Protein AF-A0A7T0BYE0-F1 (afdb_monomer_lite)

pLDDT: mean 83.52, std 16.62, range [37.94, 97.69]

Structure (mmCIF, N/CA/C/O backbone):
data_AF-A0A7T0BYE0-F1
#
_entry.id   AF-A0A7T0BYE0-F1
#
loop_
_atom_site.group_PDB
_atom_site.id
_atom_site.type_symbol
_atom_site.label_atom_id
_atom_site.label_alt_id
_atom_site.label_comp_id
_atom_site.label_asym_id
_atom_site.label_entity_id
_atom_site.label_seq_id
_atom_site.pdbx_PDB_ins_code
_atom_site.Cartn_x
_atom_site.Cartn_y
_atom_site.Cartn_z
_atom_site.occupancy
_atom_site.B_iso_or_equiv
_atom_site.auth_seq_id
_atom_site.auth_comp_id
_atom_site.auth_asym_id
_atom_site.auth_atom_id
_atom_site.pdbx_PDB_model_n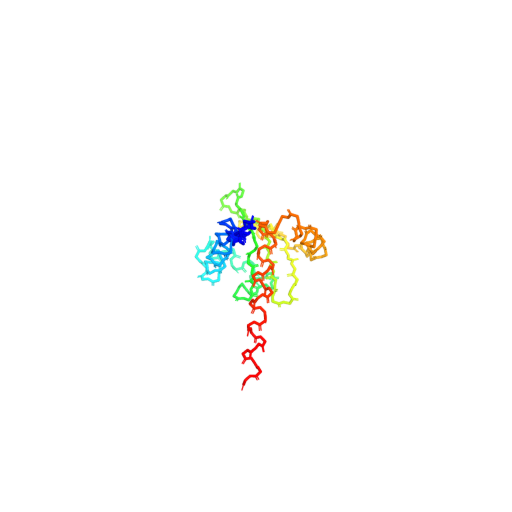um
ATOM 1 N N . MET A 1 1 ? -3.774 21.714 56.937 1.00 43.34 1 MET A N 1
ATOM 2 C CA . MET A 1 1 ? -3.611 22.429 55.654 1.00 43.34 1 MET A CA 1
ATOM 3 C C . MET A 1 1 ? -3.341 21.383 54.592 1.00 43.34 1 MET A C 1
ATOM 5 O O . MET A 1 1 ? -2.252 20.828 54.569 1.00 43.34 1 MET A O 1
ATOM 9 N N . GLU A 1 2 ? -4.352 21.037 53.801 1.00 37.94 2 GLU A N 1
ATOM 10 C CA . GLU A 1 2 ? -4.204 20.104 52.681 1.00 37.94 2 GLU A CA 1
ATOM 11 C C . GLU A 1 2 ? -3.666 20.855 51.457 1.00 37.94 2 GLU A C 1
ATOM 13 O O . GLU A 1 2 ? -4.159 21.927 51.103 1.00 37.94 2 GLU A O 1
ATOM 18 N N . LEU A 1 3 ? -2.626 20.309 50.828 1.00 41.09 3 LEU A N 1
ATOM 19 C CA . LEU A 1 3 ? -2.086 20.813 49.567 1.00 41.09 3 LEU A CA 1
ATOM 20 C C . LEU A 1 3 ? -2.967 20.323 48.405 1.00 41.09 3 LEU A C 1
ATOM 22 O O . LEU A 1 3 ? -3.270 19.131 48.341 1.00 41.09 3 LEU A O 1
ATOM 26 N N . PRO A 1 4 ? -3.347 21.183 47.444 1.00 48.91 4 PRO A N 1
ATOM 27 C CA . PRO A 1 4 ? -4.171 20.756 46.325 1.00 48.91 4 PRO A CA 1
ATOM 28 C C . PRO A 1 4 ? -3.340 19.968 45.305 1.00 48.91 4 PRO A C 1
ATOM 30 O O . PRO A 1 4 ? -2.372 20.472 44.727 1.00 48.91 4 PRO A O 1
ATOM 33 N N . HIS A 1 5 ? -3.763 18.734 45.026 1.00 40.88 5 HIS A N 1
ATOM 34 C CA . HIS A 1 5 ? -3.275 17.952 43.895 1.00 40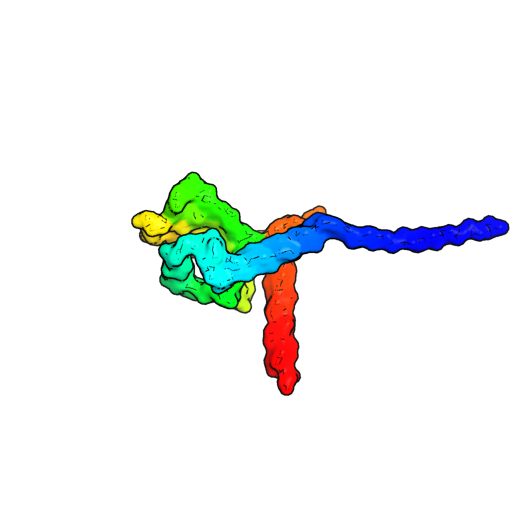.88 5 HIS A CA 1
ATOM 35 C C . HIS A 1 5 ? -3.637 18.647 42.574 1.00 40.88 5 HIS A C 1
ATOM 37 O O . HIS A 1 5 ? -4.774 18.593 42.099 1.00 40.88 5 HIS A O 1
ATOM 43 N N . LYS A 1 6 ? -2.647 19.285 41.938 1.00 45.53 6 LYS A N 1
ATOM 44 C CA . LYS A 1 6 ? -2.746 19.709 40.537 1.00 45.53 6 LYS A CA 1
ATOM 45 C C . LYS A 1 6 ? -2.913 18.465 39.662 1.00 45.53 6 LYS A C 1
ATOM 47 O O . LYS A 1 6 ? -1.993 17.662 39.525 1.00 45.53 6 LYS A O 1
ATOM 52 N N . LYS A 1 7 ? -4.090 18.320 39.049 1.00 44.94 7 LYS A N 1
ATOM 53 C CA . LYS A 1 7 ? -4.334 17.356 37.971 1.00 44.94 7 LYS A CA 1
ATOM 54 C C . LYS A 1 7 ? -3.364 17.662 36.826 1.00 44.94 7 LYS A C 1
ATOM 56 O O . LYS A 1 7 ? -3.532 18.655 36.120 1.00 44.94 7 LYS A O 1
ATOM 61 N N . ASN A 1 8 ? -2.357 16.810 36.643 1.00 40.38 8 ASN A N 1
ATOM 62 C CA . ASN A 1 8 ? -1.530 16.808 35.442 1.00 40.38 8 ASN A CA 1
ATOM 63 C C . ASN A 1 8 ? -2.437 16.490 34.246 1.00 40.38 8 ASN A C 1
ATOM 65 O O . ASN A 1 8 ? -2.813 15.338 34.027 1.00 40.38 8 ASN A O 1
ATOM 69 N N . LYS A 1 9 ? -2.806 17.517 33.472 1.00 48.41 9 LYS A N 1
ATOM 70 C CA . LYS A 1 9 ? -3.321 17.325 32.115 1.00 48.41 9 LYS A CA 1
ATOM 71 C C . LYS A 1 9 ? -2.202 16.644 31.329 1.00 48.41 9 LYS A C 1
ATOM 73 O O . LYS A 1 9 ? -1.136 17.231 31.145 1.00 48.41 9 LYS A O 1
ATOM 78 N N . ARG A 1 10 ? -2.409 15.382 30.939 1.00 48.44 10 ARG A N 1
ATOM 79 C CA . ARG A 1 10 ? -1.492 14.663 30.047 1.00 48.44 10 ARG A CA 1
ATOM 80 C C . ARG A 1 10 ? -1.304 15.526 28.798 1.00 48.44 10 ARG A C 1
ATOM 82 O O . ARG A 1 10 ? -2.288 15.858 28.144 1.00 48.44 10 ARG A O 1
ATOM 89 N N . LYS A 1 11 ? -0.063 15.923 28.504 1.00 40.97 11 LYS A N 1
ATOM 90 C CA . LYS A 1 11 ? 0.275 16.507 27.202 1.00 40.97 11 LYS A CA 1
ATOM 91 C C . LYS A 1 11 ? -0.111 15.482 26.125 1.00 40.97 11 LYS A C 1
ATOM 93 O O . LYS A 1 11 ? 0.241 14.312 26.310 1.00 40.97 11 LYS A O 1
ATOM 98 N N . PRO A 1 12 ? -0.804 15.870 25.042 1.00 45.69 12 PRO A N 1
ATOM 99 C CA . PRO A 1 12 ? -0.924 15.006 23.879 1.00 45.69 12 PRO A CA 1
ATOM 100 C C . PRO A 1 12 ? 0.480 14.622 23.406 1.00 45.69 12 PRO A C 1
ATOM 102 O O . PRO A 1 12 ? 1.428 15.411 23.481 1.00 45.69 12 PRO A O 1
ATOM 105 N N . SER A 1 13 ? 0.631 13.361 23.027 1.00 47.78 13 SER A N 1
ATOM 106 C CA . SER A 1 13 ? 1.885 12.787 22.562 1.00 47.78 13 SER A CA 1
ATOM 107 C C . SER A 1 13 ? 2.242 13.396 21.207 1.00 47.78 13 SER A C 1
ATOM 109 O O . SER A 1 13 ? 1.793 12.905 20.180 1.00 47.78 13 SER A O 1
ATOM 111 N N . MET A 1 14 ? 3.101 14.417 21.209 1.00 42.41 14 MET A N 1
ATOM 112 C CA . MET A 1 14 ? 3.575 15.172 20.032 1.00 42.41 14 MET A CA 1
ATOM 113 C C . MET A 1 14 ? 4.104 14.313 18.859 1.00 42.41 14 MET A C 1
ATOM 115 O O . MET A 1 14 ? 4.304 14.826 17.768 1.00 42.41 14 MET A O 1
ATOM 119 N N . LYS A 1 15 ? 4.370 13.015 19.073 1.00 56.00 15 LYS A N 1
ATOM 120 C CA . LYS A 1 15 ? 4.805 12.070 18.029 1.00 56.00 15 LYS A CA 1
ATOM 121 C C . LYS A 1 15 ? 3.651 11.392 17.288 1.00 56.00 15 LYS A C 1
ATOM 123 O O . LYS A 1 15 ? 3.830 10.995 16.145 1.00 56.00 15 LYS A O 1
ATOM 128 N N . VAL A 1 16 ? 2.509 11.201 17.950 1.00 52.94 16 VAL A N 1
ATOM 129 C CA . VAL A 1 16 ? 1.364 10.480 17.373 1.00 52.94 16 VAL A CA 1
ATOM 130 C C . VAL A 1 16 ? 0.648 11.380 16.376 1.00 52.94 16 VAL A C 1
ATOM 132 O O . VAL A 1 16 ? 0.426 10.952 15.253 1.00 52.94 16 VAL A O 1
ATOM 135 N N . ASP A 1 17 ? 0.421 12.640 16.745 1.00 55.16 17 ASP A N 1
ATOM 136 C CA . ASP A 1 17 ? -0.258 13.619 15.891 1.00 55.16 17 ASP A CA 1
ATOM 137 C C . ASP A 1 17 ? 0.521 13.849 14.581 1.00 55.16 17 ASP A C 1
ATOM 139 O O . ASP A 1 17 ? -0.037 13.701 13.500 1.00 55.16 17 ASP A O 1
ATOM 143 N N . ALA A 1 18 ? 1.846 14.028 14.655 1.00 56.72 18 ALA A N 1
ATOM 144 C CA . ALA A 1 18 ? 2.704 14.140 13.469 1.00 56.72 18 ALA A CA 1
ATOM 145 C C . ALA A 1 18 ? 2.721 12.869 12.591 1.00 56.72 18 ALA A C 1
ATOM 147 O O . ALA A 1 18 ? 2.915 12.951 11.381 1.00 56.72 18 ALA A O 1
ATOM 148 N N . SER A 1 19 ? 2.524 11.685 13.186 1.00 68.88 19 SER A N 1
ATOM 149 C CA . SER A 1 19 ? 2.452 10.420 12.435 1.00 68.88 19 SER A CA 1
ATOM 150 C C . SER A 1 19 ? 1.091 10.234 11.757 1.00 68.88 19 SER A C 1
ATOM 152 O O . SER A 1 19 ? 1.017 9.602 10.703 1.00 68.88 19 SER A O 1
ATOM 154 N N . ILE A 1 20 ? 0.017 10.765 12.353 1.00 69.88 20 ILE A N 1
ATOM 155 C CA . ILE A 1 20 ? -1.326 10.789 11.759 1.00 69.88 20 ILE A CA 1
ATOM 156 C C . ILE A 1 20 ? -1.337 11.768 10.587 1.00 69.88 20 ILE A C 1
ATOM 158 O O . ILE A 1 20 ? -1.624 11.347 9.472 1.00 69.88 20 ILE A O 1
ATOM 162 N N . GLU A 1 21 ? -0.909 13.016 10.800 1.00 72.50 21 GLU A N 1
ATOM 163 C CA . GLU A 1 21 ? -0.782 14.028 9.738 1.00 72.50 21 GLU A CA 1
ATOM 164 C C . GLU A 1 21 ? 0.124 13.537 8.596 1.00 72.50 21 GLU A C 1
ATOM 166 O O . GLU A 1 21 ? -0.187 13.709 7.417 1.00 72.50 21 GLU A O 1
ATOM 171 N N . GLY A 1 22 ? 1.220 12.846 8.933 1.00 80.31 22 GLY A N 1
ATOM 172 C CA . GLY A 1 22 ? 2.096 12.209 7.951 1.00 80.31 22 GLY A CA 1
ATOM 173 C C . GLY A 1 22 ? 1.401 11.113 7.135 1.00 80.31 22 GLY A C 1
ATOM 174 O O . GLY A 1 22 ? 1.598 11.041 5.922 1.00 80.31 22 GLY A O 1
ATOM 175 N N . ASN A 1 23 ? 0.558 10.287 7.765 1.00 83.25 23 ASN A N 1
ATOM 176 C CA . ASN A 1 23 ? -0.228 9.269 7.062 1.00 83.25 23 ASN A CA 1
ATOM 177 C C . ASN A 1 23 ? -1.327 9.880 6.191 1.00 83.25 23 ASN A C 1
ATOM 179 O O . ASN A 1 23 ? -1.570 9.381 5.091 1.00 83.25 23 ASN A O 1
ATOM 183 N N . GLU A 1 24 ? -1.974 10.951 6.646 1.00 86.62 24 GLU A N 1
ATOM 184 C CA . GLU A 1 24 ? -2.973 11.666 5.853 1.00 86.62 24 GLU A CA 1
ATOM 185 C C . GLU A 1 24 ? -2.353 12.253 4.589 1.00 86.62 24 GLU A C 1
ATOM 187 O O . GLU A 1 24 ? -2.851 11.993 3.493 1.00 86.62 24 GLU A O 1
ATOM 192 N N . LEU A 1 25 ? -1.233 12.970 4.720 1.00 89.12 25 LEU A N 1
ATOM 193 C CA . LEU A 1 25 ? -0.529 13.550 3.578 1.00 89.12 25 LEU A CA 1
ATOM 194 C C . LEU A 1 25 ? -0.036 12.468 2.608 1.00 89.12 25 LEU A C 1
ATOM 196 O O . LEU A 1 25 ? -0.233 12.593 1.399 1.00 89.12 25 LEU A O 1
ATOM 200 N N . LEU A 1 26 ? 0.545 11.381 3.129 1.00 90.12 26 LEU A N 1
ATOM 201 C CA . LEU A 1 26 ? 0.968 10.232 2.324 1.00 90.12 26 LEU A CA 1
ATOM 202 C C . LEU A 1 26 ? -0.194 9.677 1.492 1.00 90.12 26 LEU A C 1
ATOM 204 O O . LEU A 1 26 ? -0.051 9.427 0.294 1.00 90.12 26 LEU A O 1
ATOM 208 N N . ASN A 1 27 ? -1.352 9.485 2.124 1.00 92.00 27 ASN A N 1
ATOM 209 C CA . ASN A 1 27 ? -2.518 8.909 1.469 1.00 92.00 27 ASN A CA 1
ATOM 210 C C . ASN A 1 27 ? -3.185 9.881 0.495 1.00 92.00 27 ASN A C 1
ATOM 212 O O . ASN A 1 27 ? -3.640 9.442 -0.559 1.00 92.00 27 ASN A O 1
ATOM 216 N N . GLN A 1 28 ? -3.164 11.185 0.777 1.00 91.44 28 GLN A N 1
ATOM 217 C CA . GLN A 1 28 ? -3.568 12.207 -0.188 1.00 91.44 28 GLN A CA 1
ATOM 218 C C . GLN A 1 28 ? -2.698 12.142 -1.449 1.00 91.44 28 GLN A C 1
ATOM 220 O O . GLN A 1 28 ? -3.244 12.021 -2.543 1.00 91.44 28 GLN A O 1
ATOM 225 N N . GLN A 1 29 ? -1.368 12.126 -1.304 1.00 92.19 29 GLN A N 1
ATOM 226 C CA . GLN A 1 29 ? -0.425 12.052 -2.431 1.00 92.19 29 GLN A CA 1
ATOM 227 C C . GLN A 1 29 ? -0.531 10.740 -3.218 1.00 92.19 29 GLN A C 1
ATOM 229 O O . GLN A 1 29 ? -0.407 10.710 -4.445 1.00 92.19 29 GLN A O 1
ATOM 234 N N . PHE A 1 30 ? -0.750 9.627 -2.520 1.00 93.56 30 PHE A N 1
ATOM 235 C CA . PHE A 1 30 ? -0.980 8.328 -3.144 1.00 93.56 30 PHE A CA 1
ATOM 236 C C . PHE A 1 30 ? -2.279 8.326 -3.966 1.00 93.56 30 PHE A C 1
ATOM 238 O O . PHE A 1 30 ? -2.308 7.868 -5.108 1.00 93.56 30 PHE A O 1
ATOM 245 N N . GLN A 1 31 ? -3.359 8.884 -3.418 1.00 92.25 31 GLN A N 1
ATOM 246 C CA . GLN A 1 31 ? -4.660 8.931 -4.084 1.00 92.25 31 GLN A CA 1
ATOM 247 C C . GLN A 1 31 ? -4.702 9.956 -5.230 1.00 92.25 31 GLN A C 1
ATOM 249 O O . GLN A 1 31 ? -5.367 9.706 -6.237 1.00 92.25 31 GLN A O 1
ATOM 254 N N . SER A 1 32 ? -3.954 11.061 -5.131 1.00 92.25 32 SER A N 1
ATOM 255 C CA . SER A 1 32 ? -3.789 12.060 -6.200 1.00 92.25 32 SER A CA 1
ATOM 256 C C . SER A 1 32 ? -2.811 11.627 -7.301 1.00 92.25 32 SER A C 1
ATOM 258 O O . SER A 1 32 ? -2.735 12.273 -8.346 1.00 92.25 32 SER A O 1
ATOM 260 N N . LYS A 1 33 ? -2.110 10.501 -7.113 1.00 91.69 33 LYS A N 1
ATOM 261 C CA . LYS A 1 33 ? -1.018 10.004 -7.967 1.00 91.69 33 LYS A CA 1
ATOM 262 C C . LYS A 1 33 ? 0.227 10.889 -8.020 1.00 91.69 33 LYS A C 1
ATOM 264 O O . LYS A 1 33 ? 0.988 10.819 -8.982 1.00 91.69 33 LYS A O 1
ATOM 269 N N . GLU A 1 34 ? 0.456 11.691 -6.995 1.00 90.31 34 GLU A N 1
ATOM 270 C CA . GLU A 1 34 ? 1.632 12.562 -6.892 1.00 90.31 34 GLU A CA 1
ATOM 271 C C . GLU A 1 34 ? 2.827 11.851 -6.248 1.00 90.31 34 GLU A C 1
ATOM 273 O O . GLU A 1 34 ? 3.962 12.292 -6.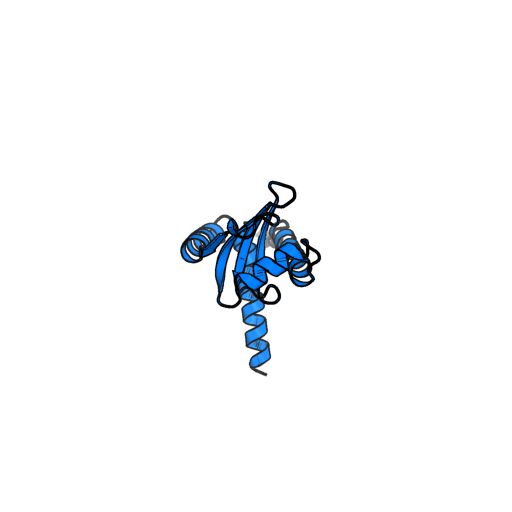398 1.00 90.31 34 GLU A O 1
ATOM 278 N N . LEU A 1 35 ? 2.585 10.730 -5.561 1.00 85.12 35 LEU A N 1
ATOM 279 C CA . LEU A 1 35 ? 3.621 10.022 -4.809 1.00 85.12 35 LEU A CA 1
ATOM 280 C C . LEU A 1 35 ? 4.602 9.224 -5.688 1.00 85.12 35 LEU A C 1
ATOM 282 O O . LEU A 1 35 ? 5.775 9.097 -5.353 1.00 85.12 35 LEU A O 1
ATOM 286 N N . VAL A 1 36 ? 4.118 8.652 -6.794 1.00 85.44 36 VAL A N 1
ATOM 287 C CA . VAL A 1 36 ? 4.856 7.683 -7.624 1.00 85.44 36 VAL A CA 1
ATOM 288 C C . VAL A 1 36 ? 4.561 7.913 -9.108 1.00 85.44 36 VAL A C 1
ATOM 290 O O . VAL A 1 36 ? 3.595 8.583 -9.465 1.00 85.44 36 VAL A O 1
ATOM 293 N N . GLY A 1 37 ? 5.360 7.335 -10.006 1.00 86.50 37 GLY A N 1
ATOM 294 C CA . GLY A 1 37 ? 5.109 7.413 -11.448 1.00 86.50 37 GLY A CA 1
ATOM 295 C C . GLY A 1 37 ? 3.838 6.668 -11.893 1.00 86.50 37 GLY A C 1
ATOM 296 O O . GLY A 1 37 ? 3.416 5.689 -11.282 1.00 86.50 37 GLY A O 1
ATOM 297 N N . GLN A 1 38 ? 3.246 7.072 -13.024 1.00 92.12 38 GLN A N 1
ATOM 298 C CA . GLN A 1 38 ? 2.023 6.451 -13.573 1.00 92.12 38 GLN A CA 1
ATOM 299 C C . GLN A 1 38 ? 2.152 4.940 -13.838 1.00 92.12 38 GLN A C 1
ATOM 301 O O . GLN A 1 38 ? 1.160 4.214 -13.758 1.00 92.12 38 GLN A O 1
ATOM 306 N N . ALA A 1 39 ? 3.361 4.456 -14.141 1.00 92.88 39 ALA A N 1
ATOM 307 C CA . ALA A 1 39 ? 3.624 3.036 -14.362 1.00 92.88 39 ALA A CA 1
ATOM 308 C C . ALA A 1 39 ? 3.279 2.184 -13.127 1.00 92.88 39 ALA A C 1
ATOM 310 O O . ALA A 1 39 ? 2.639 1.142 -13.269 1.00 92.88 39 ALA A O 1
ATOM 311 N N . PHE A 1 40 ? 3.592 2.675 -11.925 1.00 94.62 40 PHE A N 1
ATOM 312 C CA . PHE A 1 40 ? 3.247 2.016 -10.667 1.00 94.62 40 PHE A CA 1
ATOM 313 C C . PHE A 1 40 ? 1.725 1.869 -10.512 1.00 94.62 40 PHE A C 1
ATOM 315 O O . PHE A 1 40 ? 1.208 0.769 -10.320 1.00 94.62 40 PHE A O 1
ATOM 322 N N . TYR A 1 41 ? 0.974 2.958 -10.707 1.00 95.00 41 TYR A N 1
ATOM 323 C CA . TYR A 1 41 ? -0.491 2.936 -10.604 1.00 95.00 41 TYR A CA 1
ATOM 324 C C . TYR A 1 41 ? -1.154 2.032 -11.648 1.00 95.00 41 TYR A C 1
ATOM 326 O O . TYR A 1 41 ? -2.207 1.449 -11.381 1.00 95.00 41 TYR A O 1
ATOM 334 N N . LYS A 1 42 ? -0.550 1.891 -12.834 1.00 94.38 42 LYS A N 1
ATOM 335 C CA . LYS A 1 42 ? -1.016 0.946 -13.855 1.00 94.38 42 LYS A CA 1
ATOM 336 C C . LYS A 1 42 ? -0.861 -0.500 -13.381 1.00 94.38 42 LYS A C 1
ATOM 338 O O . LYS A 1 42 ? -1.801 -1.275 -13.538 1.00 94.38 42 LYS A O 1
ATOM 343 N N . GLN A 1 43 ? 0.275 -0.851 -12.781 1.00 95.06 43 GLN A N 1
ATOM 344 C CA . GLN A 1 43 ? 0.483 -2.189 -12.223 1.00 95.06 43 GLN A CA 1
ATOM 345 C C . GLN A 1 43 ? -0.451 -2.477 -11.052 1.00 95.06 43 GLN A C 1
ATOM 347 O O . GLN A 1 43 ? -1.098 -3.519 -11.031 1.00 95.06 43 GLN A O 1
ATOM 352 N N . LEU A 1 44 ? -0.606 -1.518 -10.141 1.00 94.50 44 LEU A N 1
ATOM 353 C CA . LEU A 1 44 ? -1.502 -1.644 -8.998 1.00 94.50 44 LEU A CA 1
ATOM 354 C C . LEU A 1 44 ? -2.961 -1.855 -9.450 1.00 94.50 44 LEU A C 1
ATOM 356 O O . LEU A 1 44 ? -3.648 -2.742 -8.948 1.00 94.50 44 LEU A O 1
ATOM 360 N N . LYS A 1 45 ? -3.406 -1.142 -10.495 1.00 94.62 45 LYS A N 1
ATOM 361 C CA . LYS A 1 45 ? -4.710 -1.391 -11.132 1.00 94.62 45 LYS A CA 1
ATOM 362 C C . LYS A 1 45 ? -4.803 -2.785 -11.763 1.00 94.62 45 LYS A C 1
ATOM 364 O O . LYS A 1 45 ? -5.827 -3.445 -11.611 1.00 94.62 45 LYS A O 1
ATOM 369 N N . ASN A 1 46 ? -3.762 -3.233 -12.467 1.00 94.38 46 ASN A N 1
ATOM 370 C CA . ASN A 1 46 ? -3.728 -4.560 -13.094 1.00 94.38 46 ASN A CA 1
ATOM 371 C C . ASN A 1 46 ? -3.755 -5.697 -12.062 1.00 94.38 46 ASN A C 1
ATOM 373 O O . ASN A 1 46 ? -4.320 -6.750 -12.339 1.00 94.38 46 ASN A O 1
ATOM 377 N N . ALA A 1 47 ? -3.203 -5.468 -10.870 1.00 93.00 47 ALA A N 1
ATOM 378 C CA . ALA A 1 47 ? -3.262 -6.391 -9.742 1.00 93.00 47 ALA A CA 1
ATOM 379 C C . ALA A 1 47 ? -4.609 -6.351 -8.985 1.00 93.00 47 ALA A C 1
ATOM 381 O O . ALA A 1 47 ? -4.779 -7.037 -7.982 1.00 93.00 47 ALA A O 1
ATOM 382 N N . GLY A 1 48 ? -5.589 -5.579 -9.473 1.00 92.31 48 GLY A N 1
ATOM 383 C CA . GLY A 1 48 ? -6.949 -5.537 -8.932 1.00 92.31 48 GLY A CA 1
ATOM 384 C C . GLY A 1 48 ? -7.172 -4.490 -7.840 1.00 92.31 48 GLY A C 1
ATOM 385 O O . GLY A 1 48 ? -8.249 -4.448 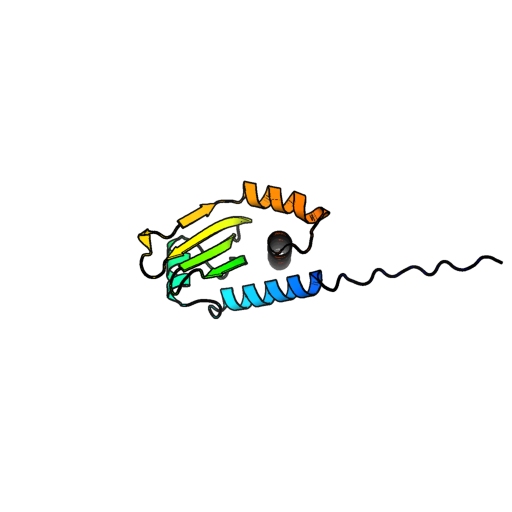-7.246 1.00 92.31 48 GLY A O 1
ATOM 386 N N . PHE A 1 49 ? -6.199 -3.615 -7.583 1.00 93.81 49 PHE A N 1
ATOM 387 C CA . PHE A 1 49 ? -6.326 -2.569 -6.574 1.00 93.81 49 PHE A CA 1
ATOM 388 C C . PHE A 1 49 ? -6.833 -1.264 -7.191 1.00 93.81 49 PHE A C 1
ATOM 390 O O . PHE A 1 49 ? -6.262 -0.709 -8.132 1.00 93.81 49 PHE A O 1
ATOM 397 N N . ALA A 1 50 ? -7.899 -0.718 -6.616 1.00 92.25 50 ALA A N 1
ATOM 398 C CA . ALA A 1 50 ? -8.358 0.630 -6.915 1.00 92.25 50 ALA A CA 1
ATOM 399 C C . ALA A 1 50 ? -7.733 1.602 -5.903 1.00 92.25 50 ALA A C 1
ATOM 401 O O . ALA A 1 50 ? -8.296 1.802 -4.832 1.00 92.25 50 ALA A O 1
ATOM 402 N N . TYR A 1 51 ? -6.583 2.201 -6.240 1.00 90.00 51 TYR A N 1
ATOM 403 C CA . TYR A 1 51 ? -5.779 3.045 -5.329 1.00 90.00 51 TYR A CA 1
ATOM 404 C C . TYR A 1 51 ? -6.584 4.118 -4.575 1.00 90.00 51 TYR A C 1
ATOM 406 O O . TYR A 1 51 ? -6.334 4.356 -3.401 1.00 90.00 51 TYR A O 1
ATOM 414 N N . GLN A 1 52 ? -7.595 4.713 -5.213 1.00 90.62 52 GLN A N 1
ATOM 415 C CA . GLN A 1 52 ? -8.508 5.701 -4.616 1.00 90.62 52 GLN A CA 1
ATOM 416 C C . GLN A 1 52 ? -9.320 5.174 -3.415 1.00 90.62 52 GLN A C 1
ATOM 418 O O . GLN A 1 52 ? -9.864 5.950 -2.637 1.00 90.62 52 GLN A O 1
ATOM 423 N N . PHE A 1 53 ? -9.414 3.854 -3.266 1.00 89.75 53 PHE A N 1
ATOM 424 C CA . PHE A 1 53 ? -10.090 3.171 -2.164 1.00 89.75 53 PHE A CA 1
ATOM 425 C C . PHE A 1 53 ? -9.113 2.394 -1.271 1.00 89.75 53 PHE A C 1
ATOM 427 O O . PHE A 1 53 ? -9.550 1.626 -0.414 1.00 89.75 53 PHE A O 1
ATOM 434 N N . CYS A 1 54 ? -7.809 2.581 -1.465 1.00 93.31 54 CYS A N 1
ATOM 435 C CA . CYS A 1 54 ? -6.767 1.959 -0.664 1.00 93.31 54 CYS A CA 1
ATOM 436 C C . CYS A 1 54 ? -6.137 2.975 0.295 1.00 93.31 54 CYS A C 1
ATOM 438 O O . CYS A 1 54 ? -6.118 4.181 0.034 1.00 93.31 54 CYS A O 1
ATOM 440 N N . VAL A 1 55 ? -5.588 2.451 1.387 1.00 93.56 55 VAL A N 1
ATOM 441 C CA . VAL A 1 55 ? -4.691 3.176 2.287 1.00 93.56 55 VAL A CA 1
ATOM 442 C C . VAL A 1 55 ? -3.283 2.625 2.092 1.00 93.56 55 VAL A C 1
ATOM 444 O O . VAL A 1 55 ? -3.054 1.429 2.263 1.00 93.56 55 VAL A O 1
ATOM 447 N N . LEU A 1 56 ? -2.338 3.479 1.722 1.00 93.69 56 LEU A N 1
ATOM 448 C CA . LEU A 1 56 ? -0.919 3.157 1.705 1.00 93.69 56 LEU A CA 1
ATOM 449 C C . LEU A 1 56 ? -0.383 3.235 3.138 1.00 93.69 56 LEU A C 1
ATOM 451 O O . LEU A 1 56 ? -0.516 4.262 3.802 1.00 93.69 56 LEU A O 1
ATOM 455 N N . VAL A 1 57 ? 0.201 2.135 3.613 1.00 91.56 57 VAL A N 1
ATOM 456 C CA . VAL A 1 57 ? 0.740 2.016 4.978 1.00 91.56 57 VAL A CA 1
ATOM 457 C C . VAL A 1 57 ? 2.191 2.465 5.034 1.00 91.56 57 VAL A C 1
ATOM 459 O O . VAL A 1 57 ? 2.615 3.147 5.958 1.00 91.56 57 VAL A O 1
ATOM 462 N N . SER A 1 58 ? 2.973 2.027 4.055 1.00 89.62 58 SER A N 1
ATOM 463 C CA . SER A 1 58 ? 4.400 2.300 3.965 1.00 89.62 58 SER A CA 1
ATOM 464 C C . SER A 1 58 ? 4.855 2.028 2.548 1.00 89.62 58 SER A C 1
ATOM 466 O O . SER A 1 58 ? 4.318 1.122 1.904 1.00 89.62 58 SER A O 1
ATOM 468 N N . TRP A 1 59 ? 5.884 2.736 2.104 1.00 90.69 59 TRP A N 1
ATOM 469 C CA . TRP A 1 59 ? 6.570 2.415 0.866 1.00 90.69 59 TRP A CA 1
ATOM 470 C C . TRP A 1 59 ? 8.032 2.855 0.915 1.00 90.69 59 TRP A C 1
ATOM 472 O O . TRP A 1 59 ? 8.394 3.733 1.700 1.00 90.69 59 TRP A O 1
ATOM 482 N N . TYR A 1 60 ? 8.865 2.242 0.084 1.00 89.38 60 TYR A N 1
ATOM 483 C CA . TYR A 1 60 ? 10.232 2.676 -0.179 1.00 89.38 60 TYR A CA 1
ATOM 484 C C . TYR A 1 60 ? 10.683 2.210 -1.566 1.00 89.38 60 TYR A C 1
ATOM 486 O O . TYR A 1 60 ? 10.069 1.332 -2.172 1.00 89.38 60 TYR A O 1
ATOM 494 N N . MET A 1 61 ? 11.767 2.808 -2.057 1.00 89.88 61 MET A N 1
ATOM 495 C CA . MET A 1 61 ? 12.418 2.434 -3.312 1.00 89.88 61 MET A CA 1
ATOM 496 C C . MET A 1 61 ? 13.789 1.831 -3.019 1.00 89.88 61 MET A C 1
ATOM 498 O O . MET A 1 61 ? 14.531 2.371 -2.197 1.00 89.88 61 MET A O 1
ATOM 502 N N . THR A 1 62 ? 14.136 0.739 -3.694 1.00 86.88 62 THR A N 1
ATOM 503 C CA . THR A 1 62 ? 15.477 0.116 -3.634 1.00 86.88 62 THR A CA 1
ATOM 504 C C . THR A 1 62 ? 16.319 0.417 -4.870 1.00 86.88 62 THR A C 1
ATOM 506 O O . THR A 1 62 ? 17.536 0.248 -4.837 1.00 86.88 62 THR A O 1
ATOM 509 N N . GLY A 1 63 ? 15.692 0.927 -5.931 1.00 83.50 63 GLY A N 1
ATOM 510 C CA . GLY A 1 63 ? 16.319 1.291 -7.195 1.00 83.50 63 GLY A CA 1
ATOM 511 C C . GLY A 1 63 ? 15.506 2.349 -7.940 1.00 83.50 63 GLY A C 1
ATOM 512 O O . GLY A 1 63 ? 14.643 3.006 -7.363 1.00 83.50 63 GLY A O 1
ATOM 513 N N . ALA A 1 64 ? 15.779 2.526 -9.234 1.00 84.62 64 ALA A N 1
ATOM 514 C CA . ALA A 1 64 ? 15.043 3.486 -10.063 1.00 84.62 64 ALA A CA 1
ATOM 515 C C . ALA A 1 64 ? 13.617 3.012 -10.407 1.00 84.62 64 ALA A C 1
ATOM 517 O O . ALA A 1 64 ? 12.724 3.838 -10.600 1.00 84.62 64 ALA A O 1
ATOM 518 N N . SER A 1 65 ? 13.413 1.695 -10.472 1.00 89.69 65 SER A N 1
ATOM 519 C CA . SER A 1 65 ? 12.182 1.051 -10.937 1.00 89.69 65 SER A CA 1
ATOM 520 C C . SER A 1 65 ? 11.569 0.075 -9.931 1.00 89.69 65 SER A C 1
ATOM 522 O O . SER A 1 65 ? 10.497 -0.452 -10.201 1.00 89.69 65 SER A O 1
ATOM 524 N N . GLU A 1 66 ? 12.181 -0.125 -8.764 1.00 92.75 66 GLU A N 1
ATOM 525 C CA . GLU A 1 66 ? 11.734 -1.093 -7.756 1.00 92.75 66 GLU A CA 1
ATOM 526 C C . GLU A 1 66 ? 11.078 -0.395 -6.556 1.00 92.75 66 GLU A C 1
ATOM 528 O O . GLU A 1 66 ? 11.685 0.473 -5.914 1.00 92.75 66 GLU A O 1
ATOM 533 N N . PHE A 1 67 ? 9.843 -0.788 -6.242 1.00 94.06 67 PHE A N 1
ATOM 534 C CA . PHE A 1 67 ? 9.010 -0.211 -5.188 1.00 94.06 67 PHE A CA 1
ATOM 535 C C . PHE A 1 67 ? 8.496 -1.295 -4.255 1.00 94.06 67 PHE A C 1
ATOM 537 O O . PHE A 1 67 ? 7.869 -2.255 -4.685 1.00 94.06 67 PHE A O 1
ATOM 544 N N . PHE A 1 68 ? 8.651 -1.068 -2.960 1.00 94.62 68 PHE A N 1
ATOM 545 C CA . PHE A 1 68 ? 8.210 -1.985 -1.919 1.00 94.62 68 PHE A CA 1
ATOM 546 C C . PHE A 1 68 ? 7.253 -1.281 -0.986 1.00 94.62 68 PHE A C 1
ATOM 548 O O . PHE A 1 68 ? 7.396 -0.081 -0.747 1.00 94.62 68 PHE A O 1
ATOM 555 N N . GLY A 1 69 ? 6.316 -2.014 -0.400 1.00 94.12 69 GLY A N 1
ATOM 556 C CA . GLY A 1 69 ? 5.440 -1.424 0.595 1.00 94.12 69 GLY A CA 1
ATOM 557 C C . GLY A 1 69 ? 4.251 -2.278 0.973 1.00 94.12 69 GLY A C 1
ATOM 558 O O . GLY A 1 69 ? 4.193 -3.474 0.708 1.00 94.12 69 GLY A O 1
ATOM 559 N N . LYS A 1 70 ? 3.295 -1.639 1.644 1.00 95.75 70 LYS A N 1
ATOM 560 C CA . LYS A 1 70 ? 2.076 -2.281 2.134 1.00 95.75 70 LYS A CA 1
ATOM 561 C C . LYS A 1 70 ? 0.870 -1.402 1.864 1.00 95.75 70 LYS A C 1
ATOM 563 O O . LYS A 1 70 ? 0.927 -0.193 2.090 1.00 95.75 70 LYS A O 1
ATOM 568 N N . ILE A 1 71 ? -0.227 -2.016 1.442 1.00 95.81 71 ILE A N 1
ATOM 569 C CA . ILE A 1 71 ? -1.508 -1.346 1.224 1.00 95.81 71 ILE A CA 1
ATOM 570 C C . ILE A 1 71 ? -2.628 -2.072 1.955 1.00 95.81 71 ILE A C 1
ATOM 572 O O . ILE A 1 71 ? -2.649 -3.299 2.021 1.00 95.81 71 ILE A O 1
ATOM 576 N N . ILE A 1 72 ? -3.576 -1.304 2.472 1.00 95.44 72 ILE A N 1
ATOM 577 C CA . ILE A 1 72 ? -4.845 -1.792 3.004 1.00 95.44 72 ILE A CA 1
ATOM 578 C C . ILE A 1 72 ? -5.912 -1.509 1.949 1.00 95.44 72 ILE A C 1
ATOM 580 O O . ILE A 1 72 ? -6.048 -0.382 1.462 1.00 95.44 72 ILE A O 1
ATOM 584 N N . ARG A 1 73 ? -6.666 -2.535 1.569 1.00 94.62 73 ARG A N 1
ATOM 585 C CA . ARG A 1 73 ? -7.828 -2.422 0.686 1.00 94.62 73 ARG A CA 1
ATOM 586 C C . ARG A 1 73 ? -9.068 -1.997 1.467 1.00 94.62 73 ARG A C 1
ATOM 588 O O . ARG A 1 73 ? -9.137 -2.112 2.684 1.00 94.62 73 ARG A O 1
ATOM 595 N N . GLN A 1 74 ? -10.090 -1.550 0.744 1.00 90.94 74 GLN A N 1
ATOM 596 C CA . GLN A 1 74 ? -11.377 -1.150 1.325 1.00 90.94 74 GLN A CA 1
ATOM 597 C C . GLN A 1 74 ? -12.110 -2.259 2.100 1.00 90.94 74 GLN A C 1
ATOM 599 O O . GLN A 1 74 ? -12.946 -1.956 2.941 1.00 90.94 74 GLN A O 1
ATOM 604 N N . ASP A 1 75 ? -11.830 -3.527 1.800 1.00 92.25 75 ASP A N 1
ATOM 605 C CA . ASP A 1 75 ? -12.370 -4.693 2.510 1.00 92.25 75 ASP A CA 1
ATOM 606 C C . ASP A 1 75 ? -11.578 -5.025 3.788 1.00 92.25 75 ASP A C 1
ATOM 608 O O . ASP A 1 75 ? -11.937 -5.948 4.515 1.00 92.25 75 ASP A O 1
ATOM 612 N N . GLY A 1 76 ? -10.526 -4.257 4.081 1.00 92.00 76 GLY A N 1
ATOM 613 C CA . GLY A 1 76 ? -9.642 -4.458 5.221 1.00 92.00 76 GLY A CA 1
ATOM 614 C C . GLY A 1 76 ? -8.526 -5.467 4.969 1.00 92.00 76 GLY A C 1
ATOM 615 O O . GLY A 1 76 ? -7.704 -5.666 5.863 1.00 92.00 76 GLY A O 1
ATOM 616 N N . GLU A 1 77 ? -8.442 -6.083 3.783 1.00 95.75 77 GLU A N 1
ATOM 617 C CA . GLU A 1 77 ? -7.309 -6.947 3.458 1.00 95.75 77 GLU A CA 1
ATOM 618 C C . GLU A 1 77 ? -6.028 -6.122 3.293 1.00 95.75 77 GLU A C 1
ATOM 620 O O . GLU A 1 77 ? -6.012 -5.072 2.643 1.00 95.75 77 GLU A O 1
ATOM 625 N N . ILE A 1 78 ? -4.931 -6.627 3.853 1.00 96.19 78 ILE A N 1
ATOM 626 C CA . ILE A 1 78 ? -3.616 -5.997 3.782 1.00 96.19 78 ILE A CA 1
ATOM 627 C C . ILE A 1 78 ? -2.717 -6.803 2.858 1.00 96.19 78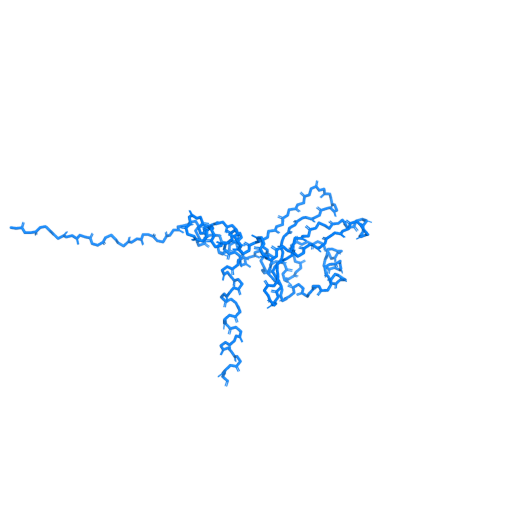 ILE A C 1
ATOM 629 O O . ILE A 1 78 ? -2.544 -8.012 3.034 1.00 96.19 78 ILE A O 1
ATOM 633 N N . PHE A 1 79 ? -2.104 -6.108 1.908 1.00 97.69 79 PHE A N 1
ATOM 634 C CA . PHE A 1 79 ? -1.169 -6.674 0.953 1.00 97.69 79 PHE A CA 1
ATOM 635 C C . PHE A 1 79 ? 0.200 -6.026 1.100 1.00 97.69 79 PHE A C 1
ATOM 637 O O . PHE A 1 79 ? 0.305 -4.806 1.208 1.00 97.69 79 PHE A O 1
ATOM 644 N N . GLU A 1 80 ? 1.238 -6.849 1.083 1.00 97.12 80 GLU A N 1
ATOM 645 C CA . GLU A 1 80 ? 2.612 -6.425 0.845 1.00 97.12 80 GLU A CA 1
ATOM 646 C C . GLU A 1 80 ? 2.883 -6.496 -0.657 1.00 97.12 80 GLU A C 1
ATOM 648 O O . GLU A 1 80 ? 2.448 -7.441 -1.321 1.00 97.12 80 GLU A O 1
ATOM 653 N N . PHE A 1 81 ? 3.550 -5.480 -1.190 1.00 96.12 81 PHE A N 1
ATOM 654 C CA . PHE A 1 81 ? 3.901 -5.401 -2.598 1.00 96.12 81 PHE A CA 1
ATOM 655 C C . PHE A 1 81 ? 5.406 -5.233 -2.779 1.00 96.12 81 PHE A C 1
ATOM 657 O O . PHE A 1 81 ? 6.068 -4.544 -1.999 1.00 96.12 81 PHE A O 1
ATOM 664 N N . ASP A 1 82 ? 5.891 -5.841 -3.850 1.00 96.25 82 ASP A N 1
ATOM 665 C CA . ASP A 1 82 ? 7.214 -5.666 -4.437 1.00 96.25 82 ASP A CA 1
ATOM 666 C C . ASP A 1 82 ? 6.972 -5.478 -5.936 1.00 96.25 82 ASP A C 1
ATOM 668 O O . ASP A 1 82 ? 6.433 -6.368 -6.593 1.00 96.25 82 ASP A O 1
ATOM 672 N N . VAL A 1 83 ? 7.217 -4.278 -6.448 1.00 96.00 83 VAL A N 1
ATOM 673 C CA . VAL A 1 83 ? 6.830 -3.860 -7.794 1.00 96.00 83 VAL A CA 1
ATOM 674 C C . VAL A 1 83 ? 8.058 -3.410 -8.559 1.00 96.00 83 VAL A C 1
ATOM 676 O O . VAL A 1 83 ? 8.659 -2.390 -8.231 1.00 96.00 83 VAL A O 1
ATOM 679 N N . ASP A 1 84 ? 8.347 -4.119 -9.641 1.00 95.62 84 ASP A N 1
ATOM 680 C CA . ASP A 1 84 ? 9.359 -3.765 -10.628 1.00 95.62 84 ASP A CA 1
ATOM 681 C C . ASP A 1 84 ? 8.673 -3.132 -11.849 1.00 95.62 84 ASP A C 1
ATOM 683 O O . ASP A 1 84 ? 7.854 -3.760 -12.533 1.00 95.62 84 ASP A O 1
ATOM 687 N N . LEU A 1 85 ? 8.966 -1.856 -12.108 1.00 93.88 85 LEU A N 1
ATOM 688 C CA . LEU A 1 85 ? 8.388 -1.095 -13.215 1.00 93.88 85 LEU A CA 1
ATOM 689 C C . LEU A 1 85 ? 8.925 -1.498 -14.590 1.00 93.88 85 LEU A C 1
ATOM 691 O O . LEU A 1 85 ? 8.183 -1.359 -15.568 1.00 93.88 85 LEU A O 1
ATOM 695 N N . ASP A 1 86 ? 10.163 -1.983 -14.662 1.00 94.50 86 ASP A N 1
ATOM 696 C CA . ASP A 1 86 ? 10.805 -2.393 -15.913 1.00 94.50 86 ASP A CA 1
ATOM 697 C C . ASP A 1 86 ? 10.419 -3.830 -16.277 1.00 94.50 86 ASP A C 1
ATOM 699 O O . ASP A 1 86 ? 10.225 -4.155 -17.453 1.00 94.50 86 ASP A O 1
ATOM 703 N N . TYR A 1 87 ? 10.217 -4.671 -15.260 1.00 94.69 87 TYR A N 1
ATOM 704 C CA . TYR A 1 87 ? 9.852 -6.076 -15.402 1.00 94.69 87 TYR A CA 1
ATOM 705 C C . TYR A 1 87 ? 8.599 -6.433 -14.580 1.00 94.69 87 TYR A C 1
ATOM 707 O O . TYR A 1 87 ? 8.681 -7.175 -13.596 1.00 94.69 87 TYR A O 1
ATOM 715 N N . PRO A 1 88 ? 7.395 -5.998 -15.011 1.00 93.88 88 PRO A N 1
ATOM 716 C CA . PRO A 1 88 ? 6.144 -6.225 -14.278 1.00 93.88 88 PRO A CA 1
ATOM 717 C C . PRO A 1 88 ? 5.853 -7.690 -13.925 1.00 93.88 88 PRO A C 1
ATOM 719 O O . PRO A 1 88 ? 5.160 -7.965 -12.951 1.00 93.88 88 PRO A O 1
ATOM 722 N N . GLN A 1 89 ? 6.376 -8.646 -14.699 1.00 94.38 89 GLN A N 1
ATOM 723 C CA . GLN A 1 89 ? 6.219 -10.081 -14.445 1.00 94.38 89 GLN A CA 1
ATOM 724 C C . GLN A 1 89 ? 6.915 -10.575 -13.169 1.00 94.38 89 GLN A C 1
ATOM 726 O O . GLN A 1 89 ? 6.580 -11.658 -12.693 1.00 94.38 89 GLN A O 1
ATOM 731 N N . TYR A 1 90 ? 7.878 -9.819 -12.635 1.00 94.62 90 TYR A N 1
ATOM 732 C CA . TYR A 1 90 ? 8.538 -10.130 -11.365 1.00 94.62 90 TYR A CA 1
ATOM 733 C C . TYR A 1 90 ? 7.871 -9.444 -10.171 1.00 94.62 90 TYR A C 1
ATOM 735 O O . TYR A 1 90 ? 8.240 -9.719 -9.034 1.00 94.62 90 TYR A O 1
ATOM 743 N N . SER A 1 91 ? 6.862 -8.602 -10.412 1.00 96.12 91 SER A N 1
ATOM 744 C CA . SER A 1 91 ? 6.142 -7.929 -9.335 1.00 96.12 91 SER A CA 1
ATOM 745 C C . SER A 1 91 ? 5.274 -8.912 -8.548 1.00 96.12 91 SER A C 1
ATOM 747 O O . SER A 1 91 ? 4.594 -9.768 -9.122 1.00 96.12 91 SER A O 1
ATOM 749 N N . THR A 1 92 ? 5.250 -8.762 -7.227 1.00 96.81 92 THR A N 1
ATOM 750 C CA . THR A 1 92 ? 4.506 -9.621 -6.307 1.00 96.81 92 THR A CA 1
ATOM 751 C C . THR A 1 92 ? 3.539 -8.827 -5.431 1.00 96.81 92 THR A C 1
ATOM 753 O O . THR A 1 92 ? 3.755 -7.661 -5.105 1.00 96.81 92 THR A O 1
ATOM 756 N N . TRP A 1 93 ? 2.439 -9.489 -5.065 1.00 96.50 93 TRP A N 1
ATOM 757 C CA . TRP A 1 93 ? 1.372 -8.948 -4.224 1.00 96.50 93 TRP A CA 1
ATOM 758 C C . TRP A 1 93 ? 0.932 -10.041 -3.247 1.00 96.50 93 TRP A C 1
ATOM 760 O O . TRP A 1 93 ? 0.187 -10.951 -3.612 1.00 96.50 93 TRP A O 1
ATOM 770 N N . ALA A 1 94 ? 1.417 -9.989 -2.011 1.00 97.56 94 ALA A N 1
ATOM 771 C CA . ALA A 1 94 ? 1.180 -11.020 -1.005 1.00 97.56 94 ALA A CA 1
ATOM 772 C C . ALA A 1 94 ? 0.148 -10.550 0.024 1.00 97.56 94 ALA A C 1
ATOM 774 O O . ALA A 1 94 ? 0.338 -9.519 0.665 1.00 97.56 94 ALA A O 1
ATOM 775 N N . ASN A 1 95 ? -0.933 -11.311 0.230 1.00 97.44 95 ASN A N 1
ATOM 776 C CA . ASN A 1 95 ? -1.875 -11.030 1.317 1.00 97.44 95 ASN A CA 1
ATOM 777 C C . ASN A 1 95 ? -1.215 -11.377 2.661 1.00 97.44 95 ASN A C 1
ATOM 779 O O . ASN A 1 95 ? -0.900 -12.536 2.933 1.00 97.44 95 ASN A O 1
ATOM 783 N N . ILE A 1 96 ? -1.026 -10.367 3.508 1.00 97.56 96 ILE A N 1
ATOM 784 C CA . ILE A 1 96 ? -0.369 -10.477 4.816 1.00 97.56 96 ILE A CA 1
ATOM 785 C C . ILE A 1 96 ? -1.313 -10.150 5.979 1.00 97.56 96 ILE A C 1
ATOM 787 O O . ILE A 1 96 ? -0.849 -9.967 7.106 1.00 97.56 96 ILE A O 1
ATOM 791 N N . THR A 1 97 ? -2.626 -10.089 5.730 1.00 96.75 97 THR A N 1
ATOM 792 C CA . THR A 1 97 ? -3.655 -9.624 6.680 1.00 96.75 97 THR A CA 1
ATOM 793 C C . THR A 1 97 ? -3.483 -10.216 8.077 1.00 96.75 97 THR A C 1
ATOM 795 O O . THR A 1 97 ? -3.331 -9.482 9.051 1.00 96.75 97 THR A O 1
ATOM 798 N N . THR A 1 98 ? -3.413 -11.543 8.194 1.00 96.00 98 THR A N 1
ATOM 799 C CA . THR A 1 98 ? -3.299 -12.228 9.493 1.00 96.00 98 THR A CA 1
ATOM 800 C C . THR A 1 98 ? -2.039 -11.830 10.264 1.00 96.00 98 THR A C 1
ATOM 802 O O . THR A 1 98 ? -2.093 -11.560 11.469 1.00 96.00 98 THR A O 1
ATOM 805 N N . ASN A 1 99 ? -0.894 -11.779 9.579 1.00 94.50 99 ASN A N 1
ATOM 806 C CA . ASN A 1 99 ? 0.374 -11.412 10.205 1.00 94.50 99 ASN A CA 1
ATOM 807 C C . ASN A 1 99 ? 0.360 -9.936 10.624 1.00 94.50 99 ASN A C 1
ATOM 809 O O . ASN A 1 99 ? 0.719 -9.601 11.754 1.00 94.50 99 ASN A O 1
ATOM 813 N N . PHE A 1 100 ? -0.139 -9.068 9.744 1.00 94.81 100 PHE A N 1
ATOM 814 C CA . PHE A 1 100 ? -0.275 -7.643 10.007 1.00 94.81 100 PHE A CA 1
ATOM 815 C C . PHE A 1 100 ? -1.152 -7.375 11.234 1.00 94.81 100 PHE A C 1
ATOM 817 O O . PHE A 1 100 ? -0.719 -6.680 12.151 1.00 94.81 100 PHE A O 1
ATOM 824 N N . LEU A 1 101 ? -2.343 -7.979 11.311 1.00 94.31 101 LEU A N 1
ATOM 825 C CA . LEU A 1 101 ? -3.260 -7.799 12.443 1.00 94.31 101 LEU A CA 1
ATOM 826 C C . LEU A 1 101 ? -2.663 -8.307 13.760 1.00 94.31 101 LEU A C 1
ATOM 828 O O . LEU A 1 101 ? -2.823 -7.677 14.805 1.00 94.31 101 LEU A O 1
ATOM 832 N N . THR A 1 102 ? -1.894 -9.397 13.714 1.00 93.12 102 THR A N 1
ATOM 833 C CA . THR A 1 102 ? -1.161 -9.892 14.889 1.00 93.12 102 THR A CA 1
ATOM 834 C C . THR A 1 102 ? -0.146 -8.859 15.391 1.00 93.12 102 THR A C 1
ATOM 836 O O . THR A 1 102 ? -0.017 -8.630 16.599 1.00 93.12 102 THR A O 1
ATOM 839 N N . VAL A 1 103 ? 0.580 -8.214 14.475 1.00 89.69 103 VAL A N 1
ATOM 840 C CA . VAL A 1 103 ? 1.544 -7.157 14.804 1.00 89.69 103 VAL A CA 1
ATOM 841 C C . VAL A 1 103 ? 0.837 -5.891 15.282 1.00 89.69 103 VAL A C 1
ATOM 843 O O . VAL A 1 103 ? 1.300 -5.289 16.256 1.00 89.69 103 VAL A O 1
ATOM 846 N N . TYR A 1 104 ? -0.280 -5.518 14.655 1.00 91.81 104 TYR A N 1
ATOM 847 C CA . TYR A 1 104 ? -1.124 -4.394 15.052 1.00 91.81 104 TYR A CA 1
ATOM 848 C C . TYR A 1 104 ? -1.590 -4.544 16.502 1.00 91.81 104 TYR A C 1
ATOM 850 O O . TYR A 1 104 ? -1.300 -3.672 17.317 1.00 91.81 104 TYR A O 1
ATOM 858 N N . GLU A 1 105 ? -2.205 -5.672 16.867 1.00 92.62 105 GLU A N 1
ATOM 859 C CA . GLU A 1 105 ? -2.737 -5.891 18.220 1.00 92.62 105 GLU A CA 1
ATOM 860 C C . GLU A 1 105 ? -1.648 -5.837 19.300 1.00 92.62 105 GLU A C 1
ATOM 862 O O . GLU A 1 105 ? -1.823 -5.228 20.363 1.00 92.62 105 GLU A O 1
ATOM 867 N N . ARG A 1 106 ? -0.470 -6.405 19.010 1.00 90.88 106 ARG A N 1
ATOM 868 C CA . ARG A 1 106 ? 0.697 -6.317 19.903 1.00 90.88 106 ARG A CA 1
ATOM 869 C C . ARG A 1 106 ? 1.216 -4.882 20.012 1.00 90.88 106 ARG A C 1
ATOM 871 O O . ARG A 1 106 ? 1.549 -4.417 21.103 1.00 90.88 106 ARG A O 1
ATOM 878 N N . SER A 1 107 ? 1.296 -4.173 18.889 1.00 88.94 107 SER A N 1
ATOM 879 C CA . SER A 1 107 ? 1.908 -2.843 18.816 1.00 88.94 107 SER A CA 1
ATOM 880 C C . SER A 1 107 ? 0.981 -1.747 19.333 1.00 88.94 107 SER A C 1
ATOM 882 O O . SER A 1 107 ? 1.462 -0.822 19.975 1.00 88.94 107 SER A O 1
ATOM 884 N N . LYS A 1 108 ? -0.339 -1.870 19.176 1.00 88.00 108 LYS A N 1
ATOM 885 C CA . LYS A 1 108 ? -1.333 -0.8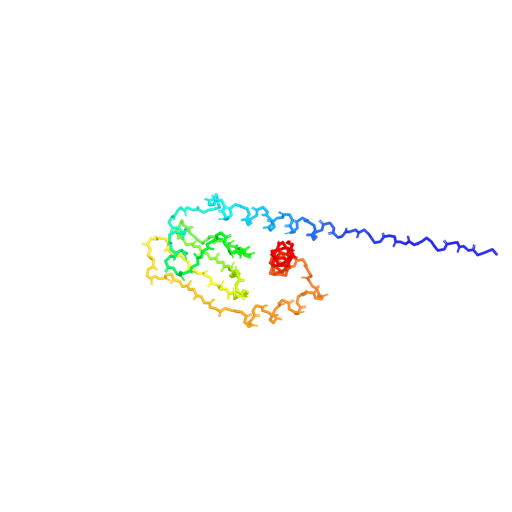93 19.649 1.00 88.00 108 LYS A CA 1
ATOM 886 C C . LYS A 1 108 ? -1.180 -0.564 21.134 1.00 88.00 108 LYS A C 1
ATOM 888 O O . LYS A 1 108 ? -1.369 0.580 21.536 1.00 88.00 108 LYS A O 1
ATOM 893 N N . ARG A 1 109 ? -0.800 -1.550 21.953 1.00 87.44 109 ARG A N 1
ATOM 894 C CA . ARG A 1 109 ? -0.622 -1.374 23.405 1.00 87.44 109 ARG A CA 1
ATOM 895 C C . ARG A 1 109 ? 0.736 -0.789 23.786 1.00 87.44 109 ARG A C 1
ATOM 897 O O . ARG A 1 109 ? 0.819 -0.012 24.731 1.00 87.44 109 ARG A O 1
ATOM 904 N N . HIS A 1 110 ? 1.797 -1.182 23.083 1.00 84.81 110 HIS A N 1
ATOM 905 C CA . HIS A 1 110 ? 3.177 -0.904 23.502 1.00 84.81 110 HIS A CA 1
ATOM 906 C C . HIS A 1 110 ? 3.889 0.157 22.654 1.00 84.81 110 HIS A C 1
ATOM 908 O O . HIS A 1 110 ? 4.825 0.795 23.129 1.00 84.81 110 HIS A O 1
ATOM 914 N N . LYS A 1 111 ? 3.473 0.320 21.397 1.00 85.31 111 LYS A N 1
ATOM 915 C CA . LYS A 1 111 ? 4.039 1.218 20.381 1.00 85.31 111 LYS A CA 1
ATOM 916 C C . LYS A 1 111 ? 2.924 1.752 19.458 1.00 85.31 111 LYS A C 1
ATOM 918 O O . LYS A 1 111 ? 2.944 1.465 18.261 1.00 85.31 111 LYS A O 1
ATOM 923 N N . PRO A 1 112 ? 1.951 2.522 19.983 1.00 84.38 112 PRO A N 1
ATOM 924 C CA . PRO A 1 112 ? 0.837 3.044 19.186 1.00 84.38 112 PRO A CA 1
ATOM 925 C C . PRO A 1 112 ? 1.257 4.005 18.062 1.00 84.38 112 PRO A C 1
ATOM 927 O O . PRO A 1 112 ? 0.461 4.298 17.185 1.00 84.38 112 PRO A O 1
ATOM 930 N N . TRP A 1 113 ? 2.502 4.481 18.079 1.00 83.44 113 TRP A N 1
ATOM 931 C CA . TRP A 1 113 ? 3.094 5.353 17.061 1.00 83.44 113 TRP A CA 1
ATOM 932 C C . TRP A 1 113 ? 3.805 4.591 15.930 1.00 83.44 113 TRP A C 1
ATOM 934 O O . TRP A 1 113 ? 4.524 5.203 15.151 1.00 83.44 113 TRP A O 1
ATOM 944 N N . LYS A 1 114 ? 3.714 3.256 15.876 1.00 85.88 114 LYS A N 1
ATOM 945 C CA . LYS A 1 114 ? 4.265 2.490 14.750 1.00 85.88 114 LYS A CA 1
ATOM 946 C C . LYS A 1 114 ? 3.428 2.776 13.502 1.00 85.88 114 LYS A C 1
ATOM 948 O O . LYS A 1 114 ? 2.207 2.706 13.601 1.00 85.88 114 LYS A O 1
ATOM 953 N N . ASP A 1 115 ? 4.062 2.989 12.353 1.00 83.56 115 ASP A N 1
ATOM 954 C CA . ASP A 1 115 ? 3.380 3.342 11.094 1.00 83.56 115 ASP A CA 1
ATOM 955 C C . ASP A 1 115 ? 2.219 2.399 10.764 1.00 83.56 115 ASP A C 1
ATOM 957 O O . ASP A 1 115 ? 1.116 2.847 10.487 1.00 83.56 115 ASP A O 1
ATOM 961 N N . GLU A 1 116 ? 2.422 1.087 10.927 1.00 86.56 116 GLU A N 1
ATOM 962 C CA . GLU A 1 116 ? 1.374 0.073 10.739 1.00 86.56 116 GLU A CA 1
ATOM 963 C C . GLU A 1 116 ? 0.153 0.295 11.648 1.00 86.56 116 GLU A C 1
ATOM 965 O O . GLU A 1 116 ? -0.984 0.099 11.227 1.00 86.56 116 GLU A O 1
ATOM 970 N N . VAL A 1 117 ? 0.373 0.711 12.899 1.00 87.50 117 VAL A N 1
ATOM 971 C CA . VAL A 1 117 ? -0.710 0.996 13.851 1.00 87.50 117 VAL A CA 1
ATOM 972 C C . VAL A 1 117 ? -1.439 2.273 13.473 1.00 87.50 117 VAL A C 1
ATOM 974 O O . VAL A 1 117 ? -2.667 2.301 13.517 1.00 87.50 117 VAL A O 1
ATOM 977 N N . VAL A 1 118 ? -0.690 3.307 13.098 1.00 87.38 118 VAL A N 1
ATOM 978 C CA . VAL A 1 118 ? -1.253 4.608 12.734 1.00 87.38 118 VAL A CA 1
ATOM 979 C C . VAL A 1 118 ? -2.057 4.500 11.438 1.00 87.38 118 VAL A C 1
ATOM 981 O O . VAL A 1 118 ? -3.217 4.899 11.417 1.00 87.38 118 VAL A O 1
ATOM 984 N N . ALA A 1 119 ? -1.504 3.874 10.398 1.00 86.62 119 ALA A N 1
ATOM 985 C CA . ALA A 1 119 ? -2.176 3.683 9.115 1.00 86.62 119 ALA A CA 1
ATOM 986 C C . ALA A 1 119 ? -3.430 2.805 9.235 1.00 86.62 119 ALA A C 1
ATOM 988 O O . ALA A 1 119 ? -4.457 3.103 8.628 1.00 86.62 119 ALA A O 1
ATOM 989 N N . TYR A 1 120 ? -3.383 1.742 10.047 1.00 90.38 120 TYR A N 1
ATOM 990 C CA . TYR A 1 120 ? -4.569 0.915 10.277 1.00 90.38 120 TYR A CA 1
ATOM 991 C C . TYR A 1 120 ? -5.621 1.642 11.126 1.00 90.38 120 TYR A C 1
ATOM 993 O O . TYR A 1 120 ? -6.812 1.517 10.861 1.00 90.38 120 TYR A O 1
ATOM 1001 N N . GLY A 1 121 ? -5.203 2.450 12.107 1.00 89.44 121 GLY A N 1
ATOM 1002 C CA . GLY A 1 121 ? -6.104 3.347 12.837 1.00 89.44 121 GLY A CA 1
ATOM 1003 C C . GLY A 1 121 ? -6.811 4.338 11.908 1.00 89.44 121 GLY A C 1
ATOM 1004 O O . GLY A 1 121 ? -8.034 4.436 11.949 1.00 89.44 121 GLY A O 1
ATOM 1005 N N . TYR A 1 122 ? -6.054 4.977 11.014 1.00 87.81 122 TYR A N 1
ATOM 1006 C CA . TYR A 1 122 ? -6.578 5.866 9.975 1.00 87.81 122 TYR A CA 1
ATOM 1007 C C . TYR A 1 122 ? -7.584 5.155 9.056 1.00 87.81 122 TYR A C 1
ATOM 1009 O O . TYR A 1 122 ? -8.661 5.680 8.777 1.00 87.81 122 TYR A O 1
ATOM 1017 N N . PHE A 1 123 ? -7.280 3.927 8.621 1.00 90.94 123 PHE A N 1
ATOM 1018 C CA . PHE A 1 123 ? -8.211 3.119 7.830 1.00 90.94 123 PHE A CA 1
ATOM 1019 C C . PHE A 1 123 ? -9.544 2.874 8.557 1.00 90.94 123 PHE A C 1
ATOM 1021 O O . PHE A 1 123 ? -10.606 3.002 7.940 1.00 90.94 123 PHE A O 1
ATOM 1028 N N . LEU A 1 124 ? -9.502 2.525 9.848 1.00 90.94 124 LEU A N 1
ATOM 1029 C CA . LEU A 1 124 ? -10.710 2.277 10.640 1.00 90.94 124 LEU A CA 1
ATOM 1030 C C . LEU A 1 124 ? -11.572 3.540 10.752 1.00 90.94 124 LEU A C 1
ATOM 1032 O O . LEU A 1 124 ? -12.761 3.484 10.451 1.00 90.94 124 LEU A O 1
ATOM 1036 N N . GLU A 1 125 ? -10.964 4.682 11.079 1.00 87.69 125 GLU A N 1
ATOM 1037 C CA . GLU A 1 125 ? -11.656 5.975 11.179 1.00 87.69 125 GLU A CA 1
ATOM 1038 C C . GLU A 1 125 ? -12.338 6.361 9.857 1.00 87.69 125 GLU A C 1
ATOM 1040 O O . GLU A 1 125 ? -13.538 6.644 9.821 1.00 87.69 125 GLU A O 1
ATOM 1045 N N . LYS A 1 126 ? -11.620 6.257 8.730 1.00 84.31 126 LYS A N 1
ATOM 1046 C CA . LYS A 1 126 ? -12.191 6.532 7.400 1.00 84.31 126 LYS A CA 1
ATOM 1047 C C . LYS A 1 126 ? -13.272 5.547 6.978 1.00 84.31 126 LYS A C 1
ATOM 1049 O O . LYS A 1 126 ? -14.151 5.901 6.190 1.00 84.31 126 LYS A O 1
ATOM 1054 N N . SER A 1 127 ? -13.230 4.318 7.477 1.00 84.31 127 SER A N 1
ATOM 1055 C CA . SER A 1 127 ? -14.282 3.336 7.219 1.00 84.31 127 SER A CA 1
ATOM 1056 C C . SER A 1 127 ? -15.557 3.662 8.001 1.00 84.31 127 SER A C 1
ATOM 1058 O O . SER A 1 127 ? -16.652 3.558 7.447 1.00 84.31 127 SER A O 1
ATOM 1060 N N . GLU A 1 128 ? -15.430 4.121 9.248 1.00 82.25 128 GLU A N 1
ATOM 1061 C CA . GLU A 1 128 ? -16.554 4.542 10.094 1.00 82.25 128 GLU A CA 1
ATOM 1062 C C . GLU A 1 128 ? -17.248 5.805 9.557 1.00 82.25 128 GLU A C 1
ATOM 1064 O O . GLU A 1 128 ? -18.479 5.831 9.462 1.00 82.25 128 GLU A O 1
ATOM 1069 N N . GLU A 1 129 ? -16.482 6.813 9.118 1.00 81.12 129 GLU A N 1
ATOM 1070 C CA . GLU A 1 129 ? -17.015 8.036 8.489 1.00 81.12 129 GLU A CA 1
ATOM 1071 C C . GLU A 1 129 ? -17.945 7.695 7.310 1.00 81.12 129 GLU A C 1
ATOM 1073 O O . GLU A 1 129 ? -19.105 8.116 7.280 1.00 81.12 129 GLU A O 1
ATOM 1078 N N . ARG A 1 130 ? -17.489 6.830 6.392 1.00 77.12 130 ARG A N 1
ATOM 1079 C CA . ARG A 1 130 ? -18.259 6.400 5.208 1.00 77.12 130 ARG A CA 1
ATOM 1080 C C . ARG A 1 130 ? -19.544 5.649 5.556 1.00 77.12 130 ARG A C 1
ATOM 1082 O O . ARG A 1 130 ? -20.506 5.693 4.789 1.00 77.12 130 ARG A O 1
ATOM 1089 N N . LEU A 1 131 ? -19.557 4.914 6.668 1.00 73.31 131 LEU A N 1
ATOM 1090 C CA . LEU A 1 131 ? -20.755 4.217 7.144 1.00 73.31 131 LEU A CA 1
ATOM 1091 C C . LEU A 1 131 ? -21.759 5.203 7.753 1.00 73.31 131 LEU A C 1
ATOM 1093 O O . LEU A 1 131 ? -22.961 5.051 7.543 1.00 73.31 131 LEU A O 1
ATOM 1097 N N . SER A 1 132 ? -21.274 6.239 8.443 1.00 71.31 132 SER A N 1
ATOM 1098 C CA . SER A 1 132 ? -22.115 7.278 9.049 1.00 71.31 132 SER A CA 1
ATOM 1099 C C . SER A 1 132 ? -22.817 8.172 8.017 1.00 71.31 132 SER A C 1
ATOM 1101 O O . SER A 1 132 ? -23.951 8.597 8.237 1.00 71.31 132 SER A O 1
ATOM 1103 N N . GLU A 1 133 ? -22.185 8.410 6.864 1.00 64.62 133 GLU A N 1
ATOM 1104 C CA . GLU A 1 133 ? -22.749 9.217 5.773 1.00 64.62 133 GLU A CA 1
ATOM 1105 C C . GLU A 1 133 ? -23.830 8.480 4.975 1.00 64.62 133 GLU A C 1
ATOM 1107 O O . GLU A 1 133 ? -24.731 9.114 4.437 1.00 64.62 133 GLU A O 1
ATOM 1112 N N . LYS A 1 134 ? -23.787 7.142 4.930 1.00 60.16 134 LYS A N 1
ATOM 1113 C CA . LYS A 1 134 ? -24.805 6.315 4.255 1.00 60.16 134 LYS A CA 1
ATOM 1114 C C . LYS A 1 134 ? -26.066 6.076 5.093 1.00 60.16 134 LYS A C 1
ATOM 1116 O O . LYS A 1 134 ? -27.026 5.507 4.582 1.00 60.16 134 LYS A O 1
ATOM 1121 N N . GLY A 1 135 ? -26.044 6.452 6.373 1.00 54.59 135 GLY A N 1
ATOM 1122 C CA . GLY A 1 135 ? -27.163 6.309 7.311 1.00 54.59 135 GLY A CA 1
ATOM 1123 C C . GLY A 1 135 ? -28.025 7.566 7.479 1.00 54.59 135 GLY A C 1
ATOM 1124 O O . GLY A 1 135 ? -28.884 7.578 8.360 1.00 54.59 135 GLY A O 1
ATOM 1125 N N . LYS A 1 136 ? -27.783 8.615 6.684 1.00 46.75 136 LYS A N 1
ATOM 1126 C CA . LYS A 1 136 ? -28.597 9.838 6.597 1.00 46.75 136 LYS A CA 1
ATOM 1127 C C . LYS A 1 136 ? -29.344 9.879 5.271 1.00 46.75 136 LYS A C 1
ATOM 1129 O O . LYS A 1 136 ? -30.463 10.431 5.278 1.00 46.75 136 LYS A O 1
#

Radius of gyration: 18.56 Å; chains: 1; bounding box: 45×35×72 Å

Organism: NCBI:txid2705533

Foldseek 3Di:
DDDDDDPPPDDPDPLLVVLLVVQVVVLVCQLVVNPDDPLVVVLCVVVVADSNQKRWLDWDAPDPFWIWGWIQGNVRWIWTWIAGSVCRVPIDIHGCRVVLVVVLVVCVVPPCSDSSNSSSVVSVVVNVVVVVVVVD

Sequence (136 aa):
MELPHKKNKRKPSMKVDASIEGNELLNQQFQSKELVGQAFYKQLKNAGFAYQFCVLVSWYMTGASEFFGKIIRQDGEIFEFDVDLDYPQYSTWANITTNFLTVYERSKRHKPWKDEVVAYGYFLEKSEERLSEKGK

Secondary structure (DSSP, 8-state):
-PPP-----PPP-HHHHHHHHHHHHHHHHHHHT-SS-HHHHHHHHHTT--GGG-EEEEEEESSSSEEEEEEE-TTS-EEEEEEESS-GGG-EEEE-HHHHHHHHHHHHHH-TTSHHHHHHHHHHHHHHHHHHHTT-